Protein AF-A0A9J6RSE9-F1 (afdb_monomer_lite)

Structure (mmCIF, N/CA/C/O backbone):
data_AF-A0A9J6RSE9-F1
#
_entry.id   AF-A0A9J6RSE9-F1
#
loop_
_atom_site.group_PDB
_atom_site.id
_atom_site.type_symbol
_atom_site.label_atom_id
_atom_site.label_alt_id
_atom_site.label_comp_id
_atom_site.label_asym_id
_atom_site.label_entity_id
_atom_site.label_seq_id
_atom_site.pdbx_PDB_ins_code
_atom_site.Cartn_x
_atom_site.Cartn_y
_atom_site.Cartn_z
_atom_site.occupancy
_atom_site.B_iso_or_equiv
_atom_site.auth_seq_id
_atom_site.auth_comp_id
_atom_site.auth_asym_id
_atom_site.auth_atom_id
_atom_site.pdbx_PDB_model_num
ATOM 1 N N . MET A 1 1 ? -24.653 -1.733 29.078 1.00 62.34 1 MET A N 1
ATOM 2 C CA . MET A 1 1 ? -24.042 -2.721 28.151 1.00 62.34 1 MET A CA 1
ATOM 3 C C . MET A 1 1 ? -23.847 -2.219 26.718 1.00 62.34 1 MET A C 1
ATOM 5 O O . MET A 1 1 ? -22.786 -2.487 26.177 1.00 62.34 1 MET A O 1
ATOM 9 N N . LYS A 1 2 ? -24.802 -1.510 26.085 1.00 71.00 2 LYS A N 1
ATOM 10 C CA . LYS A 1 2 ? -24.639 -1.011 24.696 1.00 71.00 2 LYS A CA 1
ATOM 11 C C . LYS A 1 2 ? -23.392 -0.128 24.510 1.00 71.00 2 LYS A C 1
ATOM 13 O O . LYS A 1 2 ? -22.578 -0.424 23.651 1.00 71.00 2 LYS A O 1
ATOM 18 N N . TRP A 1 3 ? -23.188 0.846 25.395 1.00 75.12 3 TRP A N 1
ATOM 19 C CA . TRP A 1 3 ? -22.024 1.746 25.380 1.00 75.12 3 TRP A CA 1
ATOM 20 C C . TRP A 1 3 ? -20.669 1.032 25.479 1.00 75.12 3 TRP A C 1
ATOM 22 O O . TRP A 1 3 ? -19.713 1.433 24.829 1.00 75.12 3 TRP A O 1
ATOM 32 N N . LEU A 1 4 ? -20.616 -0.071 26.231 1.00 80.12 4 LEU A N 1
ATOM 33 C CA . LEU A 1 4 ? -19.407 -0.873 26.439 1.00 80.12 4 LEU A CA 1
ATOM 34 C C . LEU A 1 4 ? -19.044 -1.705 25.195 1.00 80.12 4 LEU A C 1
ATOM 36 O O . LEU A 1 4 ? -17.876 -1.938 24.900 1.00 80.12 4 LEU A O 1
ATOM 40 N N . LYS A 1 5 ? -20.060 -2.124 24.429 1.00 80.12 5 LYS A N 1
ATOM 41 C CA . LYS A 1 5 ? -19.868 -2.775 23.126 1.00 80.12 5 LYS A CA 1
ATOM 42 C C . LYS A 1 5 ? -19.388 -1.769 22.081 1.00 80.12 5 LYS A C 1
ATOM 44 O O . LYS A 1 5 ? -18.473 -2.074 21.327 1.00 80.12 5 LYS A O 1
ATOM 49 N N . THR A 1 6 ? -19.961 -0.565 22.068 1.00 86.44 6 THR A N 1
ATOM 50 C CA . THR A 1 6 ? -19.549 0.503 21.145 1.00 86.44 6 THR A CA 1
ATOM 51 C C . THR A 1 6 ? -18.105 0.935 21.386 1.00 86.44 6 THR A C 1
ATOM 53 O O . THR A 1 6 ? -17.358 1.090 20.426 1.00 86.44 6 THR A O 1
ATOM 56 N N . SER A 1 7 ? -17.675 1.063 22.646 1.00 87.56 7 SER A N 1
ATOM 57 C CA . SER A 1 7 ? -16.281 1.394 22.964 1.00 87.56 7 SER A CA 1
ATOM 58 C C . SER A 1 7 ? -15.310 0.300 22.520 1.00 87.56 7 SER A C 1
ATOM 60 O O . SER A 1 7 ? -14.255 0.609 21.979 1.00 87.56 7 SER A O 1
ATOM 62 N N . TYR A 1 8 ? -15.673 -0.975 22.686 1.00 90.56 8 TYR A N 1
ATOM 63 C CA . TYR A 1 8 ? -14.849 -2.089 22.210 1.00 90.56 8 TYR A CA 1
ATOM 64 C C . TYR A 1 8 ? -14.709 -2.091 20.682 1.00 90.56 8 TYR A C 1
ATOM 66 O O . TYR A 1 8 ? -13.603 -2.224 20.164 1.00 90.56 8 TYR A O 1
ATOM 74 N N . LEU A 1 9 ? -15.811 -1.874 19.957 1.00 92.12 9 LEU A N 1
ATOM 75 C CA . LEU A 1 9 ? -15.791 -1.760 18.496 1.00 92.12 9 LEU A CA 1
ATOM 76 C C . LEU A 1 9 ? -14.949 -0.572 18.024 1.00 92.12 9 LEU A C 1
ATOM 78 O O . LEU A 1 9 ? -14.218 -0.691 17.047 1.00 92.12 9 LEU A O 1
ATOM 82 N N . PHE A 1 10 ? -15.017 0.554 18.734 1.00 93.25 10 PHE A N 1
ATOM 83 C CA . PHE A 1 10 ? -14.219 1.733 18.418 1.00 93.25 10 PHE A CA 1
ATOM 84 C C . PHE A 1 10 ? -12.717 1.478 18.601 1.00 93.25 10 PHE A C 1
ATOM 86 O O . PHE A 1 10 ? -11.922 1.811 17.727 1.00 93.25 10 PHE A O 1
ATOM 93 N N . ILE A 1 11 ? -12.329 0.822 19.697 1.00 93.69 11 ILE A N 1
ATOM 94 C CA . ILE A 1 11 ? -10.933 0.437 19.948 1.00 93.69 11 ILE A CA 1
ATOM 95 C C . ILE A 1 11 ? -10.446 -0.547 18.877 1.00 93.69 11 ILE A C 1
ATOM 97 O O . ILE A 1 11 ? -9.360 -0.368 18.332 1.00 93.69 11 ILE A O 1
ATOM 101 N N . ALA A 1 12 ? -11.257 -1.547 18.524 1.00 93.56 12 ALA A N 1
ATOM 102 C CA . ALA A 1 12 ? -10.920 -2.489 17.461 1.00 93.56 12 ALA A CA 1
ATOM 103 C C . ALA A 1 12 ? -10.735 -1.784 16.106 1.00 93.56 12 ALA A C 1
ATOM 105 O O . ALA A 1 12 ? -9.760 -2.047 15.407 1.00 93.56 12 ALA A O 1
ATOM 106 N N . ALA A 1 13 ? -11.619 -0.842 15.762 1.00 94.38 13 ALA A N 1
ATOM 107 C CA . ALA A 1 13 ? -11.509 -0.055 14.537 1.00 94.38 13 ALA A CA 1
ATOM 108 C C . ALA A 1 13 ? -10.232 0.799 14.505 1.00 94.38 13 ALA A C 1
ATOM 110 O O . ALA A 1 13 ? -9.568 0.860 13.473 1.00 94.38 13 ALA A O 1
ATOM 111 N N . LEU A 1 14 ? -9.851 1.408 15.634 1.00 95.62 14 LEU A N 1
ATOM 112 C CA . LEU A 1 14 ? -8.600 2.161 15.742 1.00 95.62 14 LEU A CA 1
ATOM 113 C C . LEU A 1 14 ? -7.373 1.270 15.534 1.00 95.62 14 LEU A C 1
ATOM 115 O O . LEU A 1 14 ? -6.472 1.645 14.787 1.00 95.62 14 LEU A O 1
ATOM 119 N N . ILE A 1 15 ? -7.350 0.084 16.148 1.00 96.00 15 ILE A N 1
ATOM 120 C CA . ILE A 1 15 ? -6.243 -0.870 16.000 1.00 96.00 15 ILE A CA 1
ATOM 121 C C . ILE A 1 15 ? -6.111 -1.308 14.539 1.00 96.00 15 ILE A C 1
ATOM 123 O O . ILE A 1 15 ? -5.019 -1.252 13.978 1.00 96.00 15 ILE A O 1
ATOM 127 N N . VAL A 1 16 ? -7.220 -1.696 13.904 1.00 96.31 16 VAL A N 1
ATOM 128 C CA . VAL A 1 16 ? -7.228 -2.116 12.495 1.00 96.31 16 VAL A CA 1
ATOM 129 C C . VAL A 1 16 ? -6.805 -0.970 11.578 1.00 96.31 16 VAL A C 1
ATOM 131 O O . VAL A 1 16 ? -6.002 -1.181 10.672 1.00 96.31 16 VAL A O 1
ATOM 134 N N . GLY A 1 17 ? -7.286 0.249 11.831 1.00 95.50 17 GLY A N 1
ATOM 135 C CA . GLY A 1 17 ? -6.898 1.433 11.065 1.00 95.50 17 GLY A CA 1
ATOM 136 C C . GLY A 1 17 ? -5.402 1.726 11.166 1.00 95.50 17 GLY A C 1
ATOM 137 O O . GLY A 1 17 ? -4.746 1.954 10.152 1.00 95.50 17 GLY A O 1
ATOM 138 N N . MET A 1 18 ? -4.840 1.650 12.372 1.00 96.62 18 MET A N 1
ATOM 139 C CA . MET A 1 18 ? -3.414 1.876 12.608 1.00 96.62 18 MET A CA 1
ATOM 140 C C . MET A 1 18 ? -2.549 0.791 11.953 1.00 96.62 18 MET A C 1
ATOM 142 O O . MET A 1 18 ? -1.543 1.106 11.317 1.00 96.62 18 MET A O 1
ATOM 146 N N . LEU A 1 19 ? -2.974 -0.474 12.034 1.00 96.44 19 LEU A N 1
ATOM 147 C CA . LEU A 1 19 ? -2.299 -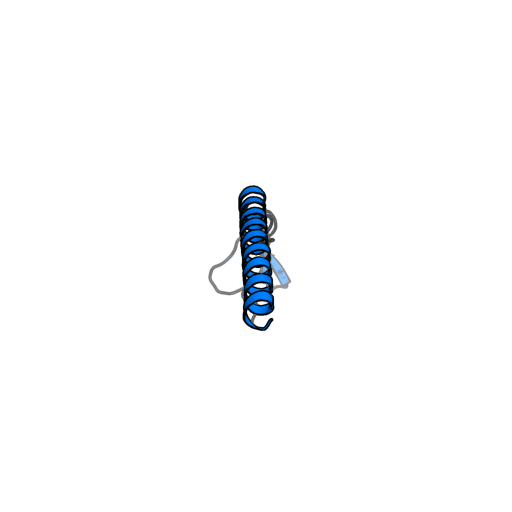1.589 11.371 1.00 96.44 19 LEU A CA 1
ATOM 148 C C . LEU A 1 19 ? -2.350 -1.446 9.842 1.00 96.44 19 LEU A C 1
ATOM 150 O O . LEU A 1 19 ? -1.341 -1.640 9.171 1.00 96.44 19 LEU A O 1
ATOM 154 N N . SER A 1 20 ? -3.500 -1.043 9.295 1.00 95.62 20 SER A N 1
ATOM 155 C CA . SER A 1 20 ? -3.670 -0.795 7.861 1.00 95.62 20 SER A CA 1
ATOM 156 C C . SER A 1 20 ? -2.790 0.349 7.364 1.00 95.62 20 SER A C 1
ATOM 158 O O . SER A 1 20 ? -2.253 0.253 6.260 1.00 95.62 20 SER A O 1
ATOM 160 N N . LEU A 1 21 ? -2.649 1.423 8.145 1.00 96.19 21 LEU A N 1
ATOM 161 C CA . LEU A 1 21 ? -1.787 2.546 7.791 1.00 96.19 21 LEU A CA 1
ATOM 162 C C . LEU A 1 21 ? -0.319 2.106 7.765 1.00 96.19 21 LEU A C 1
ATOM 164 O O . LEU A 1 21 ? 0.368 2.351 6.781 1.00 96.19 21 LEU A O 1
ATOM 168 N N . CYS A 1 22 ? 0.116 1.389 8.807 1.00 96.56 22 CYS A N 1
ATOM 169 C CA . CYS A 1 22 ? 1.465 0.836 8.916 1.00 96.56 22 CYS A CA 1
ATOM 170 C C . CYS A 1 22 ? 1.792 -0.104 7.743 1.00 96.56 22 CYS A C 1
ATOM 172 O O . CYS A 1 22 ? 2.841 0.018 7.109 1.00 96.56 22 CYS A O 1
ATOM 174 N N . TRP A 1 23 ? 0.857 -0.993 7.394 1.00 95.44 23 TRP A N 1
ATOM 175 C CA . TRP A 1 23 ? 0.999 -1.897 6.255 1.00 95.44 23 TRP A CA 1
ATOM 176 C C . TRP A 1 23 ? 1.166 -1.142 4.933 1.00 95.44 23 TRP A C 1
ATOM 178 O O . TRP A 1 23 ? 2.091 -1.416 4.175 1.00 95.44 23 TRP A O 1
ATOM 188 N N . ARG A 1 24 ? 0.322 -0.136 4.677 1.00 93.62 24 ARG A N 1
ATOM 189 C CA . ARG A 1 24 ? 0.412 0.696 3.468 1.00 93.62 24 ARG A CA 1
ATOM 190 C C . ARG A 1 24 ? 1.725 1.462 3.376 1.00 93.62 24 ARG A C 1
ATOM 192 O O . ARG A 1 24 ? 2.304 1.529 2.301 1.00 93.62 24 ARG A O 1
ATOM 199 N N . THR A 1 25 ? 2.197 2.028 4.485 1.00 94.56 25 THR A N 1
ATOM 200 C CA . THR A 1 25 ? 3.489 2.726 4.505 1.00 94.56 25 THR A CA 1
ATOM 201 C C . THR A 1 25 ? 4.654 1.782 4.245 1.00 94.56 25 THR A C 1
ATOM 203 O O . THR A 1 25 ? 5.611 2.175 3.592 1.00 94.56 25 THR A O 1
ATOM 206 N N . LEU A 1 26 ? 4.570 0.538 4.721 1.00 94.75 26 LEU A N 1
ATOM 207 C CA . LEU A 1 26 ? 5.594 -0.469 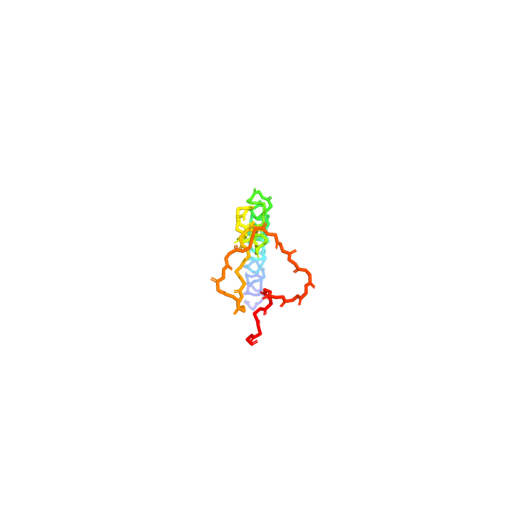4.479 1.00 94.75 26 LEU A CA 1
ATOM 208 C C . LEU A 1 26 ? 5.622 -0.873 3.002 1.00 94.75 26 LEU A C 1
ATOM 210 O O . LEU A 1 26 ? 6.695 -0.868 2.415 1.00 94.75 26 LEU A O 1
ATOM 214 N N . LEU A 1 27 ? 4.460 -1.140 2.395 1.00 90.19 27 LEU A N 1
ATOM 215 C CA . LEU A 1 27 ? 4.362 -1.403 0.954 1.00 90.19 27 LEU A CA 1
ATOM 216 C C . LEU A 1 27 ? 4.922 -0.243 0.130 1.00 90.19 27 LEU A C 1
ATOM 218 O O . LEU A 1 27 ? 5.758 -0.465 -0.728 1.00 90.19 27 LEU A O 1
ATOM 222 N N . PHE A 1 28 ? 4.560 0.995 0.469 1.00 89.62 28 PHE A N 1
ATOM 223 C CA . PHE A 1 28 ? 5.105 2.172 -0.203 1.00 89.62 28 PHE A CA 1
ATOM 224 C C . PHE A 1 28 ? 6.635 2.262 -0.098 1.00 89.62 28 PHE A C 1
ATOM 226 O O . PHE A 1 28 ? 7.297 2.633 -1.060 1.00 89.62 28 PHE A O 1
ATOM 233 N N . LEU A 1 29 ? 7.213 1.940 1.064 1.00 92.25 29 LEU A N 1
ATOM 234 C CA . LEU A 1 29 ? 8.668 1.916 1.228 1.00 92.25 29 LEU A CA 1
ATOM 235 C C . LEU A 1 29 ? 9.319 0.795 0.416 1.00 92.25 29 LEU A C 1
ATOM 237 O O . LEU A 1 29 ? 10.408 1.005 -0.106 1.00 92.25 29 LEU A O 1
ATOM 241 N N . ILE A 1 30 ? 8.673 -0.370 0.317 1.00 89.00 30 ILE A N 1
ATOM 242 C CA . ILE A 1 30 ? 9.134 -1.461 -0.545 1.00 89.00 30 ILE A CA 1
ATOM 243 C C . ILE A 1 30 ? 9.104 -1.002 -1.998 1.00 89.00 30 ILE A C 1
ATOM 245 O O . ILE A 1 30 ? 10.152 -1.032 -2.623 1.00 89.00 30 ILE A O 1
ATOM 249 N N . ASP A 1 31 ? 7.977 -0.489 -2.491 1.00 85.50 31 ASP A N 1
ATOM 250 C CA . ASP A 1 31 ? 7.846 0.000 -3.869 1.00 85.50 31 ASP A CA 1
ATOM 251 C C . ASP A 1 31 ? 8.878 1.099 -4.175 1.00 85.50 31 ASP A C 1
ATOM 253 O O . ASP A 1 31 ? 9.473 1.130 -5.248 1.00 85.50 31 ASP A O 1
ATOM 257 N N . LEU A 1 32 ? 9.145 1.988 -3.211 1.00 86.31 32 LEU A N 1
ATOM 258 C CA . LEU A 1 32 ? 10.152 3.041 -3.346 1.00 86.31 32 LEU A CA 1
ATOM 259 C C . LEU A 1 32 ? 11.583 2.488 -3.440 1.00 86.31 32 LEU A C 1
ATOM 261 O O . LEU A 1 32 ? 12.402 3.046 -4.166 1.00 86.31 32 LEU A O 1
ATOM 265 N N . VAL A 1 33 ? 11.902 1.437 -2.678 1.00 85.94 33 VAL A N 1
ATOM 266 C CA . VAL A 1 33 ? 13.238 0.815 -2.656 1.00 85.94 33 VAL A CA 1
ATOM 267 C C . VAL A 1 33 ? 13.444 -0.121 -3.842 1.00 85.94 33 VAL A C 1
ATOM 269 O O . VAL A 1 33 ? 14.524 -0.111 -4.424 1.00 85.94 33 VAL A O 1
ATOM 272 N N . ASP A 1 34 ? 12.422 -0.895 -4.201 1.00 80.62 34 ASP A N 1
ATOM 273 C CA . ASP A 1 34 ? 12.398 -1.755 -5.390 1.00 80.62 34 ASP A CA 1
ATOM 274 C C . ASP A 1 34 ? 12.391 -0.918 -6.680 1.00 80.62 34 ASP A C 1
ATOM 276 O O . ASP A 1 34 ? 12.656 -1.410 -7.770 1.00 80.62 34 ASP A O 1
ATOM 280 N N . GLY A 1 35 ? 12.175 0.394 -6.536 1.00 67.12 35 GLY A N 1
ATOM 281 C CA . GLY A 1 35 ? 12.310 1.352 -7.615 1.00 67.12 35 GLY A CA 1
ATOM 282 C C . GLY A 1 35 ? 11.150 1.276 -8.587 1.00 67.12 35 GLY A C 1
ATOM 283 O O . GLY A 1 35 ? 11.403 1.492 -9.763 1.00 67.12 35 GLY A O 1
ATOM 284 N N . GLY A 1 36 ? 9.942 0.985 -8.073 1.00 59.12 36 GLY A N 1
ATOM 285 C CA . GLY A 1 36 ? 8.665 0.957 -8.779 1.00 59.12 36 GLY A CA 1
ATOM 286 C C . GLY A 1 36 ? 8.815 0.423 -10.188 1.00 59.12 36 GLY A C 1
ATOM 287 O O . GLY A 1 36 ? 9.066 1.219 -11.083 1.00 59.12 36 GLY A O 1
ATOM 288 N N . ASP A 1 37 ? 8.683 -0.892 -10.360 1.00 58.94 37 ASP A N 1
ATOM 289 C CA . ASP A 1 37 ? 8.699 -1.533 -11.673 1.00 58.94 37 ASP A CA 1
ATOM 290 C C . ASP A 1 37 ? 7.578 -0.941 -12.542 1.00 58.94 37 ASP A C 1
ATOM 292 O O . ASP A 1 37 ? 6.412 -1.338 -12.499 1.00 58.94 37 ASP A O 1
ATOM 296 N N . ASP A 1 38 ? 7.937 0.139 -13.226 1.00 56.53 38 ASP A N 1
ATOM 297 C CA . ASP A 1 38 ? 7.073 1.026 -13.976 1.00 56.53 38 ASP A CA 1
ATOM 298 C C . ASP A 1 38 ? 6.838 0.384 -15.329 1.00 56.53 38 ASP A C 1
ATOM 300 O O . ASP A 1 38 ? 7.375 0.863 -16.320 1.00 56.53 38 ASP A O 1
ATOM 304 N N . GLU A 1 39 ? 6.115 -0.743 -15.338 1.00 53.19 39 GLU A N 1
ATOM 305 C CA . GLU A 1 39 ? 5.390 -1.323 -16.481 1.00 53.19 39 GLU A CA 1
ATOM 306 C C . GLU A 1 39 ? 6.101 -1.208 -17.849 1.00 53.19 39 GLU A C 1
ATOM 308 O O . GLU A 1 39 ? 5.479 -1.083 -18.903 1.00 53.19 39 GLU A O 1
ATOM 313 N N . ASN A 1 40 ? 7.428 -1.273 -17.843 1.00 48.44 40 ASN A N 1
ATOM 314 C CA . ASN A 1 40 ? 8.304 -1.234 -18.997 1.00 48.44 40 ASN A CA 1
ATOM 315 C C . ASN A 1 40 ? 9.384 -2.276 -18.743 1.00 48.44 40 ASN A C 1
ATOM 317 O O . ASN A 1 40 ? 10.577 -1.975 -18.689 1.00 48.44 40 ASN A O 1
ATOM 321 N N . ASP A 1 41 ? 8.939 -3.530 -18.709 1.00 47.56 41 ASP A N 1
ATOM 322 C CA . ASP A 1 41 ? 9.700 -4.710 -19.128 1.00 47.56 41 ASP A CA 1
ATOM 323 C C . ASP A 1 41 ? 10.125 -4.589 -20.613 1.00 47.56 41 ASP A C 1
ATOM 325 O O . ASP A 1 41 ? 9.963 -5.479 -21.446 1.00 47.56 41 ASP A O 1
ATOM 329 N N . HIS A 1 42 ? 10.678 -3.443 -20.988 1.00 51.38 42 HIS A N 1
ATOM 330 C CA . HIS A 1 42 ? 11.556 -3.300 -22.119 1.00 51.38 42 HIS A CA 1
ATOM 331 C C . HIS A 1 42 ? 12.937 -3.169 -21.514 1.00 51.38 42 HIS A C 1
ATOM 333 O O . HIS A 1 42 ? 13.436 -2.068 -21.263 1.00 51.38 42 HIS A O 1
ATOM 339 N N . ALA A 1 43 ? 13.567 -4.322 -21.285 1.00 46.38 43 ALA A N 1
ATOM 340 C CA . ALA A 1 43 ? 15.010 -4.374 -21.161 1.00 46.38 43 ALA A CA 1
ATOM 341 C C . ALA A 1 43 ? 15.614 -3.436 -22.230 1.00 46.38 43 ALA A C 1
ATOM 343 O O . ALA A 1 43 ? 15.145 -3.432 -23.375 1.00 46.38 43 ALA A O 1
ATOM 344 N N . PRO A 1 44 ? 16.659 -2.644 -21.923 1.00 51.38 44 PRO A N 1
ATOM 345 C CA . PRO A 1 44 ? 17.231 -1.680 -22.872 1.00 51.38 44 PRO A CA 1
ATOM 346 C C . PRO A 1 44 ? 17.776 -2.340 -24.155 1.00 51.38 44 PRO A C 1
ATOM 348 O O . PRO A 1 44 ? 18.204 -1.656 -25.082 1.00 51.38 44 PRO A O 1
ATOM 351 N N . THR A 1 45 ? 17.767 -3.672 -24.211 1.00 50.62 45 THR A N 1
ATOM 352 C CA . THR A 1 45 ? 18.161 -4.510 -25.340 1.00 50.62 45 THR A CA 1
ATOM 353 C C . THR A 1 45 ? 17.016 -4.793 -26.327 1.00 50.62 45 THR A C 1
ATOM 355 O O . THR A 1 45 ? 17.296 -4.997 -27.506 1.00 50.62 45 THR A O 1
ATOM 358 N N . ASP A 1 46 ? 15.746 -4.743 -25.905 1.00 53.28 46 ASP A N 1
ATOM 359 C CA . ASP A 1 46 ? 14.602 -5.100 -26.769 1.00 53.28 46 ASP A CA 1
ATOM 360 C C . ASP A 1 46 ? 14.229 -3.985 -27.757 1.00 53.28 46 ASP A C 1
ATOM 362 O O . ASP A 1 46 ? 13.632 -4.232 -28.802 1.00 53.28 46 ASP A O 1
ATOM 366 N N . ASN A 1 47 ? 14.651 -2.747 -27.484 1.00 55.06 47 ASN A N 1
ATOM 367 C CA . ASN A 1 47 ? 14.345 -1.580 -28.314 1.00 55.06 47 ASN A CA 1
ATOM 368 C C . ASN A 1 47 ? 15.293 -1.379 -29.512 1.00 55.06 47 ASN A C 1
ATOM 370 O O . ASN A 1 47 ? 15.167 -0.378 -30.211 1.00 55.06 47 ASN A O 1
ATOM 374 N N . ILE A 1 48 ? 16.259 -2.276 -29.741 1.00 59.22 48 ILE A N 1
ATOM 375 C CA . ILE A 1 48 ? 17.206 -2.164 -30.870 1.00 59.22 48 ILE A CA 1
ATOM 376 C C . ILE A 1 48 ? 16.696 -2.921 -32.108 1.00 59.22 48 ILE A C 1
ATOM 378 O O . ILE A 1 48 ? 17.134 -2.660 -33.224 1.00 59.22 48 ILE A O 1
ATOM 382 N N . ILE A 1 49 ? 15.767 -3.862 -31.935 1.00 66.94 49 ILE A N 1
ATOM 383 C CA . ILE A 1 49 ? 15.363 -4.813 -32.973 1.00 66.94 49 ILE A CA 1
ATOM 384 C C . ILE A 1 49 ? 13.893 -4.561 -33.309 1.00 66.94 49 ILE A C 1
ATOM 386 O O . ILE A 1 49 ? 12.990 -5.022 -32.617 1.00 66.94 49 ILE A O 1
ATOM 390 N N . HIS A 1 50 ? 13.639 -3.821 -34.386 1.00 72.62 50 HIS A N 1
ATOM 391 C CA . HIS A 1 50 ? 12.287 -3.535 -34.858 1.00 72.62 50 HIS A CA 1
ATOM 392 C C . HIS A 1 50 ? 11.907 -4.497 -35.981 1.00 72.62 50 HIS A C 1
ATOM 394 O O . HIS A 1 50 ? 12.611 -4.606 -36.980 1.00 72.62 50 HIS A O 1
ATOM 400 N N . TYR A 1 51 ? 10.788 -5.205 -35.846 1.00 73.12 51 TYR A N 1
ATOM 401 C CA . TYR A 1 51 ? 10.356 -6.166 -36.858 1.00 73.12 51 TYR A CA 1
ATOM 402 C C . TYR A 1 51 ? 9.499 -5.500 -37.937 1.00 73.12 51 TYR A C 1
ATOM 404 O O . TYR A 1 51 ? 8.405 -5.005 -37.668 1.00 73.12 51 TYR A O 1
ATOM 412 N N . ASN A 1 52 ? 9.975 -5.500 -39.178 1.00 75.31 52 ASN A N 1
ATOM 413 C CA . ASN A 1 52 ? 9.242 -4.946 -40.304 1.00 75.31 52 ASN A CA 1
ATOM 414 C C . ASN A 1 52 ? 8.148 -5.923 -40.763 1.00 75.31 52 ASN A C 1
ATOM 416 O O . ASN A 1 52 ? 8.419 -6.906 -41.448 1.00 75.31 52 ASN A O 1
ATOM 420 N N . HIS A 1 53 ? 6.887 -5.614 -40.462 1.00 71.75 53 HIS A N 1
ATOM 421 C CA . HIS A 1 53 ? 5.747 -6.455 -40.846 1.00 71.75 53 HIS A CA 1
ATOM 422 C C . HIS A 1 53 ? 5.458 -6.492 -42.360 1.00 71.75 53 HIS A C 1
ATOM 424 O O . HIS A 1 53 ? 4.683 -7.336 -42.804 1.00 71.75 53 HIS A O 1
ATOM 430 N N . ARG A 1 54 ? 6.047 -5.596 -43.168 1.00 74.00 54 ARG A N 1
ATOM 431 C CA . ARG A 1 54 ? 5.880 -5.603 -44.634 1.00 74.00 54 ARG A CA 1
ATOM 432 C C . ARG A 1 54 ? 6.875 -6.524 -45.332 1.00 74.00 54 ARG A C 1
ATOM 434 O O . ARG A 1 54 ? 6.490 -7.183 -46.293 1.00 74.00 54 ARG A O 1
ATOM 441 N N . SER A 1 55 ? 8.137 -6.530 -44.897 1.00 77.69 55 SER A N 1
ATOM 442 C CA . SER A 1 55 ? 9.200 -7.349 -45.507 1.00 77.69 55 SER A CA 1
ATOM 443 C C . SER A 1 55 ? 9.505 -8.632 -44.735 1.00 77.69 55 SER A C 1
ATOM 445 O O . SER A 1 55 ? 10.078 -9.556 -45.302 1.00 77.69 55 SER A O 1
ATOM 447 N N . GLY A 1 56 ? 9.114 -8.707 -43.463 1.00 72.81 56 GLY A N 1
ATOM 448 C CA . G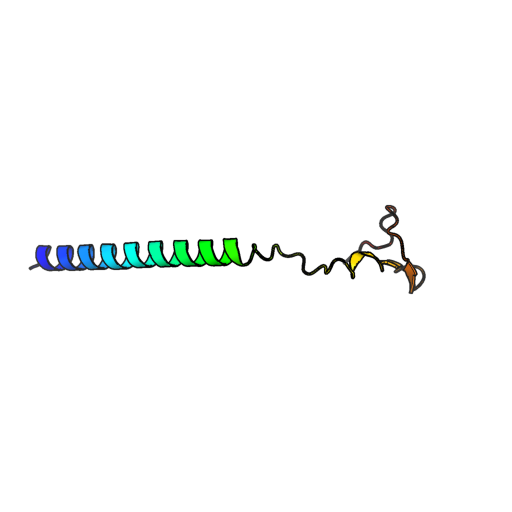LY A 1 56 ? 9.443 -9.811 -42.566 1.00 72.81 56 GLY A CA 1
ATOM 449 C C . GLY A 1 56 ? 10.880 -9.781 -42.034 1.00 72.81 56 GLY A C 1
ATOM 450 O O . GLY A 1 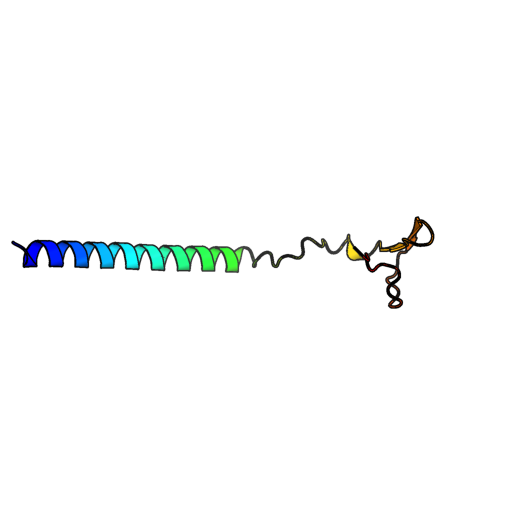56 ? 11.331 -10.770 -41.456 1.00 72.81 56 GLY A O 1
ATOM 451 N N . GLU A 1 57 ? 11.601 -8.676 -42.237 1.00 79.38 57 GLU A N 1
ATOM 452 C CA . GLU A 1 57 ? 12.999 -8.499 -41.834 1.00 79.38 57 GLU A CA 1
ATOM 453 C C . GLU A 1 57 ? 13.126 -7.743 -40.503 1.00 79.38 57 GLU A C 1
ATOM 455 O O . GLU A 1 57 ? 12.221 -7.028 -40.070 1.00 79.38 57 GLU A O 1
ATOM 460 N N . ILE A 1 58 ? 14.280 -7.899 -39.854 1.00 78.75 58 ILE A N 1
ATOM 461 C CA . ILE A 1 58 ? 14.637 -7.186 -38.628 1.00 78.75 58 ILE A CA 1
ATOM 462 C C . ILE A 1 58 ? 15.391 -5.906 -38.996 1.00 78.75 58 ILE A C 1
ATOM 464 O O . ILE A 1 58 ? 16.462 -5.964 -39.599 1.00 78.75 58 ILE A O 1
ATOM 468 N N . ASP A 1 59 ? 14.854 -4.764 -38.580 1.00 73.88 59 ASP A N 1
ATOM 469 C CA . ASP A 1 59 ? 15.473 -3.453 -38.715 1.00 73.88 59 ASP A CA 1
ATOM 470 C C . ASP A 1 59 ? 16.171 -3.043 -37.406 1.00 73.88 59 ASP A C 1
ATOM 472 O O . ASP A 1 59 ? 15.543 -3.034 -36.346 1.00 73.88 59 ASP A O 1
ATOM 476 N N . PRO A 1 60 ? 17.443 -2.612 -37.463 1.00 69.62 60 PRO A N 1
ATOM 477 C CA . PRO A 1 60 ? 18.173 -2.121 -36.294 1.00 69.62 60 PRO A CA 1
ATOM 478 C C . PRO A 1 60 ? 17.802 -0.681 -35.886 1.00 69.62 60 PRO A C 1
ATOM 480 O O . PRO A 1 60 ? 18.361 -0.144 -34.933 1.00 69.62 60 PRO A O 1
ATOM 483 N N . VAL A 1 61 ? 16.934 -0.002 -36.650 1.00 70.25 61 VAL A N 1
ATOM 484 C CA . VAL A 1 61 ? 16.581 1.415 -36.455 1.00 70.25 61 VAL A CA 1
ATOM 485 C C . VAL A 1 61 ? 15.080 1.619 -36.628 1.00 70.25 61 VAL A C 1
ATOM 487 O O . VAL A 1 61 ? 14.532 1.308 -37.687 1.00 70.25 61 VAL A O 1
ATOM 490 N N . LYS A 1 62 ? 14.422 2.220 -35.625 1.00 68.94 62 LYS A N 1
ATOM 491 C CA . LYS A 1 62 ? 13.002 2.585 -35.701 1.00 68.94 62 LYS A CA 1
ATOM 492 C C . LYS A 1 62 ? 12.784 3.735 -36.679 1.00 68.94 62 LYS A C 1
ATOM 494 O O . LYS A 1 62 ? 13.196 4.870 -36.444 1.00 68.94 62 LYS A O 1
ATOM 499 N N . ARG A 1 63 ? 12.073 3.457 -37.762 1.00 71.00 63 ARG A N 1
ATOM 500 C CA . ARG A 1 63 ? 11.478 4.461 -38.655 1.00 71.00 63 ARG A CA 1
ATOM 501 C C . ARG A 1 63 ? 10.175 5.013 -38.063 1.00 71.00 63 ARG A C 1
ATOM 503 O O . ARG A 1 63 ? 9.409 4.294 -37.426 1.00 71.00 63 ARG A O 1
ATOM 510 N N . ALA A 1 64 ? 9.92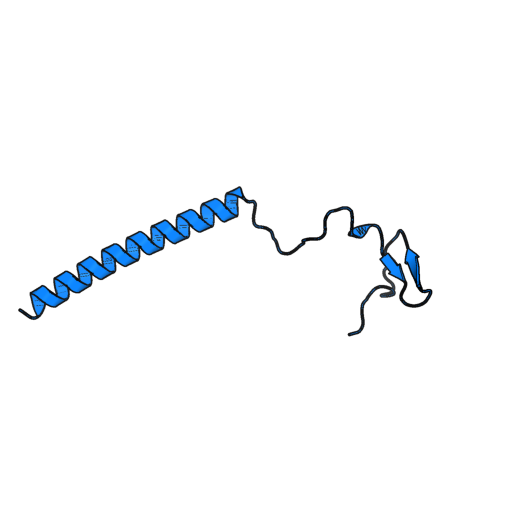9 6.304 -38.281 1.00 73.50 64 ALA A N 1
ATOM 511 C CA . ALA A 1 64 ? 8.760 7.029 -37.768 1.00 73.50 64 ALA A CA 1
ATOM 512 C C . ALA A 1 64 ? 7.517 6.935 -38.681 1.00 73.50 64 ALA A C 1
ATOM 514 O O . ALA A 1 64 ? 6.544 7.656 -38.490 1.00 73.50 64 ALA A O 1
ATOM 515 N N . ASP A 1 65 ? 7.551 6.076 -39.697 1.00 72.75 65 ASP A N 1
ATOM 516 C CA . ASP A 1 65 ? 6.511 5.909 -40.718 1.00 72.75 65 ASP A CA 1
ATOM 517 C C . ASP A 1 65 ? 5.399 4.923 -40.310 1.00 72.75 65 ASP A C 1
ATOM 519 O O . ASP A 1 65 ? 4.572 4.539 -41.141 1.00 72.75 65 ASP A O 1
ATOM 523 N N . GLY A 1 66 ? 5.378 4.503 -39.041 1.00 68.94 66 GLY A N 1
ATOM 524 C CA . GLY A 1 66 ? 4.390 3.565 -38.502 1.00 68.94 66 GLY A CA 1
ATOM 525 C C . GLY A 1 66 ? 4.535 2.140 -39.044 1.00 68.94 66 GLY A C 1
ATOM 526 O O . GLY A 1 66 ? 3.596 1.351 -38.977 1.00 68.94 66 GLY A O 1
ATOM 527 N N . LEU A 1 67 ? 5.698 1.792 -39.610 1.00 70.44 67 LEU A N 1
ATOM 528 C CA . LEU A 1 67 ? 5.986 0.471 -40.185 1.00 70.44 67 LEU A CA 1
ATOM 529 C C . LEU A 1 67 ? 5.954 -0.672 -39.155 1.00 70.44 67 LEU A C 1
ATOM 531 O O . LEU A 1 67 ? 5.727 -1.825 -39.522 1.00 70.44 67 LEU A O 1
ATOM 535 N N . TYR A 1 68 ? 6.161 -0.330 -37.884 1.00 69.19 68 TYR A N 1
ATOM 536 C CA . TYR A 1 68 ? 6.218 -1.249 -36.743 1.00 69.19 68 TYR A CA 1
ATOM 537 C C . TYR A 1 68 ? 4.967 -1.177 -35.858 1.00 69.19 68 TYR A C 1
ATOM 539 O O . TYR A 1 68 ? 4.901 -1.865 -34.842 1.00 69.19 68 TYR A O 1
ATOM 547 N N . ASP A 1 69 ? 3.992 -0.332 -36.203 1.00 70.88 69 ASP A N 1
ATOM 548 C CA . ASP A 1 69 ? 2.773 -0.196 -35.414 1.00 70.88 69 ASP A CA 1
ATOM 549 C C . ASP A 1 69 ? 1.856 -1.384 -35.716 1.00 70.88 69 ASP A C 1
ATOM 551 O O . ASP A 1 69 ? 1.354 -1.558 -36.832 1.00 70.88 69 ASP A O 1
ATOM 555 N N . ASN A 1 70 ? 1.654 -2.225 -34.707 1.00 62.66 70 ASN A N 1
ATOM 556 C CA . ASN A 1 70 ? 0.800 -3.397 -34.804 1.00 62.66 70 ASN A CA 1
ATOM 557 C C . ASN A 1 70 ? -0.664 -2.922 -34.883 1.00 62.66 70 ASN A C 1
ATOM 559 O O . ASN A 1 70 ? -1.250 -2.529 -33.876 1.00 62.66 70 ASN A O 1
ATOM 563 N N . LYS A 1 71 ? -1.251 -2.893 -36.087 1.00 58.31 71 LYS A N 1
ATOM 564 C CA . LYS A 1 71 ? -2.689 -2.633 -36.276 1.00 58.31 71 LYS A CA 1
ATOM 565 C C . LYS A 1 71 ? -3.481 -3.893 -35.921 1.00 58.31 71 LYS A C 1
ATOM 567 O O . LYS A 1 71 ? -3.907 -4.620 -36.817 1.00 58.31 71 LYS A O 1
ATOM 572 N N . LEU A 1 72 ? -3.622 -4.152 -34.626 1.00 54.31 72 LEU A N 1
ATOM 573 C CA . LEU A 1 72 ? -4.635 -5.050 -34.075 1.00 54.31 72 LEU A CA 1
ATOM 574 C C . LEU A 1 72 ? -5.861 -4.236 -33.662 1.00 54.31 72 LEU A C 1
ATOM 576 O O . LEU A 1 72 ? -5.674 -3.202 -32.985 1.00 54.31 72 LEU A O 1
#

Sequence (72 aa):
MKWLKTSYLFIAALIVGMLSLCWRTLLFLIDLVDGGDDENDHAPTDNIIHYNHRSGEIDPVKRADGLYDNKL

Secondary structure (DSSP, 8-state):
-HHHHHHHHHHHHHHHHHHHHHHH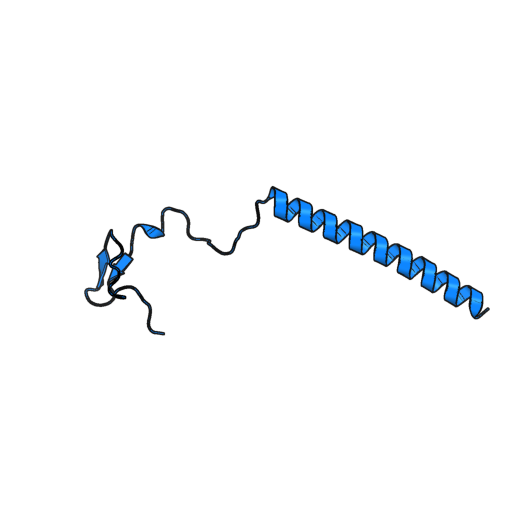HHHHHHHHHHT---S----TTGGG-EE-TTT-PEESS--SSSTT----

Foldseek 3Di:
DVVVVVVVVVVVVVVVVVVVVVVVVVVVVVCVVVVNPPPPPPDVVNVQWAQQPVPRDTDRDDDPPCRRPPPD

pLDDT: mean 76.36, std 15.32, range [46.38, 96.62]

Organism: NCBI:txid2950436

Radius of gyration: 26.49 Å; chains: 1; bounding box: 43×17×74 Å